Protein AF-A0A1L3SXL0-F1 (afdb_monomer_lite)

Secondary structure (DSSP, 8-state):
--HHHHHHHHHHT-TT--HHHHHHHHHHHHHHTT-HHHHHHHHHHHHHH-HHHHHHHHHHHHHTT--S----

Sequence (72 aa):
MNKFVKAMDEWLTTQGLDQGEINMISELKKRAGQGEEPLRAIALFYRQVMPETVISAVNKARAQGKCKCYPD

Foldseek 3Di:
DQPQLVLLVLLCPQPPQDPVLNVLSVVLNVLSVVHLVSNLVSLVVCCVPPVVSVVVSQVSCVVVVSDPDRRD

Radius of gyration: 10.84 Å; chains: 1; bounding box: 27×25×22 Å

pLDDT: mean 94.68, std 6.2, range [59.53, 98.31]

Structure (mmCIF, N/CA/C/O backbone):
data_AF-A0A1L3SXL0-F1
#
_entry.id   AF-A0A1L3SXL0-F1
#
loop_
_atom_site.group_PDB
_atom_site.id
_atom_site.type_symbol
_atom_site.label_atom_id
_atom_site.label_alt_id
_atom_site.label_comp_id
_atom_site.label_asym_id
_atom_site.label_entity_id
_atom_site.label_seq_id
_atom_site.pdbx_PDB_ins_code
_atom_site.Cartn_x
_atom_site.Cartn_y
_atom_site.Cartn_z
_atom_site.occupancy
_atom_site.B_iso_or_equiv
_atom_site.auth_seq_id
_atom_site.auth_comp_id
_atom_site.auth_asym_id
_atom_site.auth_atom_id
_atom_site.pdbx_PDB_model_num
ATOM 1 N N . MET A 1 1 ? 11.229 15.268 2.133 1.00 59.53 1 MET A N 1
ATOM 2 C CA . MET A 1 1 ? 10.510 13.991 2.348 1.00 59.53 1 MET A CA 1
ATOM 3 C C . MET A 1 1 ? 9.687 13.688 1.101 1.00 59.53 1 MET A C 1
ATOM 5 O O . MET A 1 1 ? 8.988 14.582 0.643 1.00 59.53 1 MET A O 1
ATOM 9 N N . ASN A 1 2 ? 9.828 12.499 0.504 1.00 85.62 2 ASN A N 1
ATOM 10 C CA . ASN A 1 2 ? 9.159 12.140 -0.753 1.00 85.62 2 ASN A CA 1
ATOM 11 C C . ASN A 1 2 ? 7.624 12.080 -0.560 1.00 85.62 2 ASN A C 1
ATOM 13 O O . ASN A 1 2 ? 7.154 11.420 0.368 1.00 85.62 2 ASN A O 1
ATOM 17 N N . LYS A 1 3 ? 6.847 12.741 -1.438 1.00 89.25 3 LYS A N 1
ATOM 18 C CA . LYS A 1 3 ? 5.367 12.729 -1.434 1.00 89.25 3 LYS A CA 1
ATOM 19 C C . LYS A 1 3 ? 4.787 11.309 -1.405 1.00 89.25 3 LYS A C 1
ATOM 21 O O . LYS A 1 3 ? 3.782 11.076 -0.743 1.00 89.25 3 LYS A O 1
ATOM 26 N N . PHE A 1 4 ? 5.457 10.360 -2.058 1.00 91.44 4 PHE A N 1
ATOM 27 C CA . PHE A 1 4 ? 5.055 8.959 -2.099 1.00 91.44 4 PHE A CA 1
ATO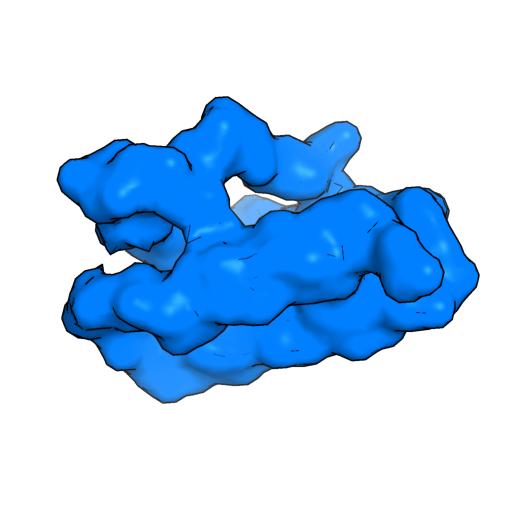M 28 C C . PHE A 1 4 ? 5.278 8.247 -0.763 1.00 91.44 4 PHE A C 1
ATOM 30 O O . PHE A 1 4 ? 4.423 7.485 -0.333 1.00 91.44 4 PHE A O 1
ATOM 37 N N . VAL A 1 5 ? 6.379 8.542 -0.063 1.00 94.88 5 VAL A N 1
ATOM 38 C CA . VAL A 1 5 ? 6.630 7.992 1.281 1.00 94.88 5 VAL A CA 1
ATOM 39 C C . VAL A 1 5 ? 5.543 8.458 2.244 1.00 94.88 5 VAL A C 1
ATOM 41 O O . VAL A 1 5 ? 4.963 7.632 2.937 1.00 94.88 5 VAL A O 1
ATOM 44 N N . LYS A 1 6 ? 5.193 9.751 2.206 1.00 93.75 6 LYS A N 1
ATOM 45 C CA . LYS A 1 6 ? 4.102 10.299 3.024 1.00 93.75 6 LYS A CA 1
ATOM 46 C C . LYS A 1 6 ? 2.749 9.651 2.696 1.00 93.75 6 LYS A C 1
ATOM 48 O O . LYS A 1 6 ? 1.982 9.367 3.607 1.00 93.75 6 LYS A O 1
ATOM 53 N N . ALA A 1 7 ? 2.466 9.400 1.417 1.00 93.31 7 ALA A N 1
ATOM 54 C CA . ALA A 1 7 ? 1.249 8.699 1.012 1.00 93.31 7 ALA A CA 1
ATOM 55 C C . ALA A 1 7 ? 1.218 7.256 1.546 1.00 93.31 7 ALA A C 1
ATOM 57 O O . ALA A 1 7 ? 0.193 6.814 2.051 1.00 93.31 7 ALA A O 1
ATOM 58 N N . MET A 1 8 ? 2.338 6.528 1.496 1.00 95.69 8 MET A N 1
ATOM 59 C CA . MET A 1 8 ? 2.400 5.167 2.042 1.00 95.69 8 MET A CA 1
ATOM 60 C C . MET A 1 8 ? 2.336 5.145 3.574 1.00 95.69 8 MET A C 1
ATOM 62 O O . MET A 1 8 ? 1.732 4.238 4.137 1.00 95.69 8 MET A O 1
ATOM 66 N N . ASP A 1 9 ? 2.886 6.156 4.254 1.00 96.56 9 ASP A N 1
ATOM 67 C CA . ASP A 1 9 ? 2.684 6.343 5.696 1.00 96.56 9 ASP A CA 1
ATOM 68 C C . ASP A 1 9 ? 1.203 6.492 6.038 1.00 96.56 9 ASP A C 1
ATOM 70 O O . ASP A 1 9 ? 0.709 5.835 6.950 1.00 96.56 9 ASP A O 1
ATOM 74 N N . GLU A 1 10 ? 0.474 7.301 5.270 1.00 95.62 10 GLU A N 1
ATOM 75 C CA . GLU A 1 10 ? -0.968 7.460 5.439 1.00 95.62 10 GLU A CA 1
ATOM 76 C C . GLU A 1 10 ? -1.705 6.128 5.228 1.00 95.62 10 GLU A C 1
ATOM 78 O O . GLU A 1 10 ? -2.561 5.763 6.036 1.00 95.62 10 GLU A O 1
ATOM 83 N N . TRP A 1 11 ? -1.319 5.345 4.217 1.00 96.06 11 TRP A N 1
ATOM 84 C CA . TRP A 1 11 ? -1.910 4.029 3.956 1.00 96.06 11 TRP A CA 1
ATOM 85 C C . TRP A 1 11 ? -1.665 3.038 5.089 1.00 96.06 11 TRP A 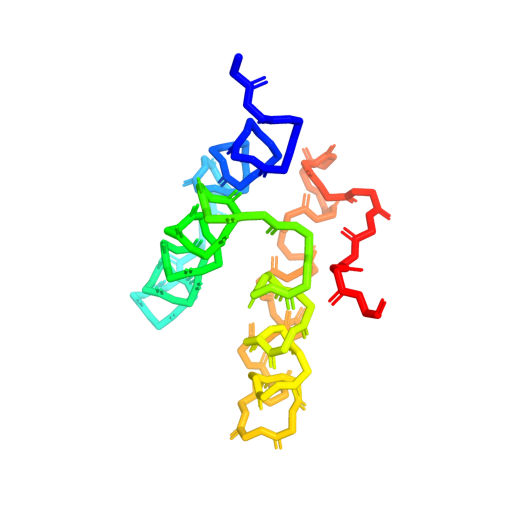C 1
ATOM 87 O O . TRP A 1 11 ? -2.587 2.305 5.437 1.00 96.06 11 TRP A O 1
ATOM 97 N N . LEU A 1 12 ? -0.481 3.041 5.706 1.00 97.62 12 LEU A N 1
ATOM 98 C CA . LEU A 1 12 ? -0.163 2.166 6.842 1.00 97.62 12 LEU A CA 1
ATOM 99 C C . LEU A 1 12 ? -1.024 2.445 8.080 1.00 97.62 12 LEU A C 1
ATOM 101 O O . LEU A 1 12 ? -1.162 1.576 8.934 1.00 97.62 12 LEU A O 1
ATOM 105 N N . THR A 1 13 ? -1.653 3.620 8.173 1.00 97.75 13 THR A N 1
ATOM 106 C CA . THR A 1 13 ? -2.622 3.913 9.243 1.00 97.75 13 THR A CA 1
ATOM 107 C C . THR A 1 13 ? -4.025 3.364 8.964 1.00 97.75 13 THR A C 1
ATOM 109 O O . THR A 1 13 ? -4.945 3.603 9.750 1.00 97.75 13 THR A O 1
ATOM 112 N N . THR A 1 14 ? -4.257 2.709 7.823 1.00 98.06 14 THR A N 1
ATOM 113 C CA . THR A 1 14 ? -5.568 2.155 7.454 1.00 98.06 14 THR A CA 1
ATOM 114 C C . THR A 1 14 ? -5.982 1.079 8.454 1.00 98.06 14 THR A C 1
ATOM 116 O O . THR A 1 14 ? -5.260 0.116 8.692 1.00 98.06 14 THR A O 1
ATOM 119 N N . GLN A 1 15 ? -7.161 1.235 9.058 1.00 97.75 15 GLN A N 1
ATOM 120 C CA . GLN A 1 15 ? -7.697 0.230 9.975 1.00 97.75 15 GLN A CA 1
ATOM 121 C C . GLN A 1 15 ? -8.149 -1.017 9.206 1.00 97.75 15 GLN A C 1
ATOM 123 O O . GLN A 1 15 ? -8.721 -0.894 8.123 1.00 97.75 15 GLN A O 1
ATOM 128 N N . GLY A 1 16 ? -7.923 -2.201 9.784 1.00 97.31 16 GLY A N 1
ATOM 129 C CA . GLY A 1 16 ? -8.347 -3.480 9.202 1.00 97.31 16 GLY A CA 1
ATOM 130 C C . GLY A 1 16 ? -7.404 -4.047 8.140 1.00 97.31 16 GLY A C 1
ATOM 131 O O . GLY A 1 16 ? -7.804 -4.955 7.408 1.00 97.31 16 GLY A O 1
ATOM 132 N N . LEU A 1 17 ? -6.180 -3.519 8.035 1.00 98.00 17 LEU A N 1
ATOM 133 C CA . LEU A 1 17 ? -5.155 -4.145 7.209 1.00 98.00 17 LEU A CA 1
ATOM 134 C C . LEU A 1 17 ? -4.725 -5.490 7.806 1.00 98.00 17 LEU A C 1
ATOM 136 O O . LEU A 1 17 ? -4.515 -5.591 9.016 1.00 98.00 17 LEU A O 1
ATOM 140 N N . ASP A 1 18 ? -4.571 -6.502 6.959 1.00 98.00 18 ASP A N 1
ATOM 141 C CA . ASP A 1 18 ? -3.907 -7.748 7.333 1.00 98.00 18 ASP A CA 1
ATOM 142 C C . ASP A 1 18 ? -2.376 -7.640 7.186 1.00 98.00 18 ASP A C 1
ATOM 144 O O . ASP A 1 18 ? -1.831 -6.658 6.671 1.00 98.00 18 ASP A O 1
ATOM 148 N N . GLN A 1 19 ? -1.655 -8.664 7.651 1.00 97.75 19 GLN A N 1
ATOM 149 C CA . GLN A 1 19 ? -0.191 -8.662 7.621 1.00 97.75 19 GLN A CA 1
ATOM 150 C C . GLN A 1 19 ? 0.383 -8.624 6.193 1.00 97.75 19 GLN A C 1
ATOM 152 O O . GLN A 1 19 ? 1.442 -8.034 5.976 1.00 97.75 19 GLN A O 1
ATOM 157 N N . GLY A 1 20 ? -0.292 -9.235 5.216 1.00 97.44 20 GLY A N 1
ATOM 158 C CA . GLY A 1 20 ? 0.132 -9.228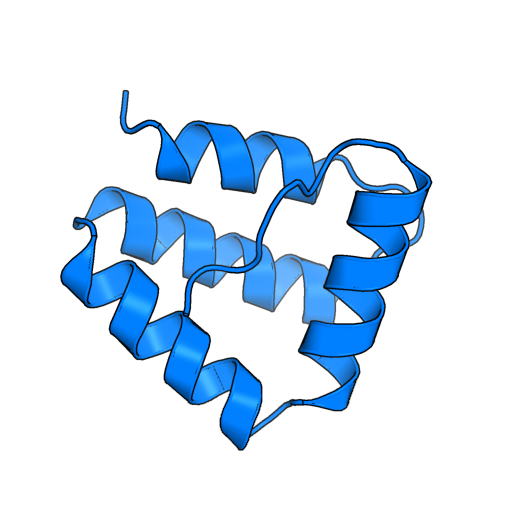 3.817 1.00 97.44 20 GLY A CA 1
ATOM 159 C C . GLY A 1 20 ? 0.026 -7.833 3.206 1.00 97.44 20 GLY A C 1
ATOM 160 O O . GLY A 1 20 ? 0.967 -7.359 2.568 1.00 97.44 20 GLY A O 1
ATOM 161 N N . GLU A 1 21 ? -1.075 -7.136 3.475 1.00 98.31 21 GLU A N 1
ATOM 162 C CA . GLU A 1 21 ? -1.297 -5.758 3.037 1.00 98.31 21 GLU A CA 1
ATOM 163 C C . GLU A 1 21 ? -0.305 -4.787 3.695 1.00 98.31 21 GLU A C 1
ATOM 165 O O . GLU A 1 21 ? 0.278 -3.945 3.008 1.00 98.31 21 GLU A O 1
ATOM 170 N N . ILE A 1 22 ? -0.043 -4.935 5.001 1.00 98.31 22 ILE A N 1
ATOM 171 C CA . ILE A 1 22 ? 0.964 -4.136 5.724 1.00 98.31 22 ILE A CA 1
ATOM 172 C C . ILE A 1 22 ? 2.356 -4.336 5.114 1.00 98.31 22 ILE A C 1
ATOM 174 O O . ILE A 1 22 ? 3.076 -3.360 4.879 1.00 98.31 22 ILE A O 1
ATOM 178 N N . ASN A 1 23 ? 2.738 -5.584 4.831 1.00 98.12 23 ASN A N 1
ATOM 179 C CA . ASN A 1 23 ? 4.033 -5.902 4.231 1.00 98.12 23 ASN A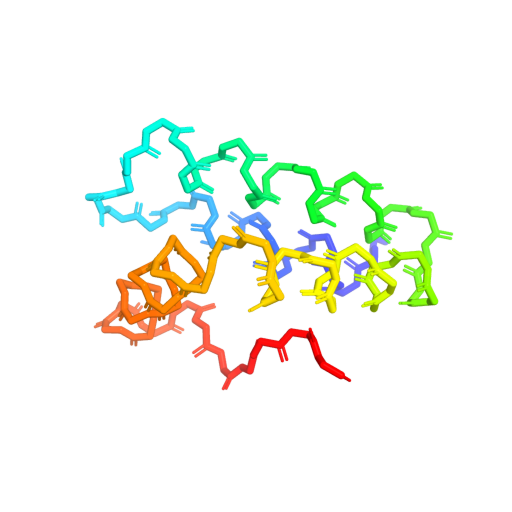 CA 1
ATOM 180 C C . ASN A 1 23 ? 4.162 -5.294 2.827 1.00 98.12 23 ASN A C 1
ATOM 182 O O . ASN A 1 23 ? 5.178 -4.670 2.517 1.00 98.12 23 ASN A O 1
ATOM 186 N N . MET A 1 24 ? 3.116 -5.412 2.006 1.00 97.88 24 MET A N 1
ATOM 187 C CA . MET A 1 24 ? 3.064 -4.819 0.669 1.00 97.88 24 MET A CA 1
ATOM 188 C C . MET A 1 24 ? 3.205 -3.289 0.720 1.00 97.88 24 MET A C 1
ATOM 190 O O . MET A 1 24 ? 4.037 -2.726 0.008 1.00 97.88 24 MET A O 1
ATOM 194 N N . ILE A 1 25 ? 2.438 -2.600 1.574 1.00 97.94 25 ILE A N 1
ATOM 195 C CA . ILE A 1 25 ? 2.504 -1.132 1.702 1.00 97.94 25 ILE A CA 1
ATOM 196 C C . ILE A 1 25 ? 3.874 -0.691 2.241 1.00 97.94 25 ILE A C 1
ATOM 198 O O . ILE A 1 25 ? 4.423 0.321 1.803 1.00 97.94 25 ILE A O 1
ATOM 202 N N . SER A 1 26 ? 4.472 -1.467 3.145 1.00 98.19 26 SER A N 1
ATOM 203 C CA . SER A 1 26 ? 5.816 -1.196 3.667 1.00 98.19 26 SER A CA 1
ATOM 204 C C . SER A 1 26 ? 6.895 -1.314 2.584 1.00 98.19 26 SER A C 1
ATOM 206 O O . SER A 1 26 ? 7.793 -0.470 2.519 1.00 98.19 26 SER A O 1
ATOM 208 N N . GLU A 1 27 ? 6.800 -2.303 1.689 1.00 98.06 27 GLU A N 1
ATOM 209 C CA . GLU A 1 27 ? 7.719 -2.416 0.551 1.00 98.06 27 GLU A CA 1
ATOM 210 C C . GLU A 1 27 ? 7.487 -1.282 -0.462 1.00 98.06 27 GLU A C 1
ATOM 212 O O . GLU A 1 27 ? 8.454 -0.669 -0.919 1.00 98.06 27 GLU A O 1
ATOM 217 N N . LEU A 1 28 ? 6.230 -0.903 -0.737 1.00 97.12 28 LEU A N 1
ATOM 218 C CA . LEU A 1 28 ? 5.910 0.284 -1.543 1.00 97.12 28 LEU A CA 1
ATOM 219 C C . LEU A 1 28 ? 6.550 1.547 -0.949 1.00 97.12 28 LEU A C 1
ATOM 221 O O . LEU A 1 28 ? 7.205 2.303 -1.665 1.00 97.12 28 LEU A O 1
ATOM 225 N N . LYS A 1 29 ? 6.449 1.751 0.370 1.00 97.19 29 LYS A N 1
ATOM 226 C CA . LYS A 1 29 ? 7.095 2.868 1.080 1.00 97.19 29 LYS A CA 1
ATOM 227 C C . LYS A 1 29 ? 8.614 2.847 0.916 1.00 97.19 29 LYS A C 1
ATOM 229 O O . LYS A 1 29 ? 9.225 3.883 0.650 1.00 97.19 29 LYS A O 1
ATOM 234 N N . LYS A 1 30 ? 9.235 1.676 1.062 1.00 97.38 30 LYS A N 1
ATOM 235 C CA . LYS A 1 30 ? 10.683 1.508 0.892 1.00 97.38 30 LYS A CA 1
ATOM 236 C C . LYS A 1 30 ? 11.124 1.888 -0.523 1.00 97.38 30 LYS A C 1
ATOM 238 O O . LYS A 1 30 ? 12.105 2.615 -0.670 1.00 97.38 30 LYS A O 1
ATOM 243 N N . ARG A 1 31 ? 10.391 1.456 -1.555 1.00 97.00 31 ARG A N 1
ATOM 244 C CA . ARG A 1 31 ? 10.686 1.799 -2.959 1.00 97.00 31 ARG A CA 1
ATOM 245 C C . ARG A 1 31 ? 10.375 3.246 -3.298 1.00 97.00 31 ARG A C 1
ATOM 247 O O . ARG A 1 31 ? 11.171 3.879 -3.980 1.00 97.00 31 ARG A O 1
ATOM 254 N N . ALA A 1 32 ? 9.321 3.815 -2.722 1.00 95.19 32 ALA A N 1
ATOM 255 C CA . ALA A 1 32 ? 9.079 5.251 -2.763 1.00 95.19 32 ALA A CA 1
ATOM 256 C C . ALA A 1 32 ? 10.282 6.039 -2.218 1.00 95.19 32 ALA A C 1
ATOM 258 O O . ALA A 1 32 ? 10.650 7.064 -2.780 1.00 95.19 32 ALA A O 1
ATOM 259 N N . GLY A 1 33 ? 10.960 5.554 -1.174 1.00 95.50 33 GLY A N 1
ATOM 260 C CA . GLY A 1 33 ? 12.204 6.159 -0.682 1.00 95.50 33 GLY A CA 1
ATOM 261 C C . GLY A 1 33 ? 13.340 6.217 -1.715 1.00 95.50 33 GLY A C 1
ATOM 262 O O . GLY A 1 33 ? 14.220 7.063 -1.588 1.00 95.50 33 GLY A O 1
ATOM 263 N N . GLN A 1 34 ? 13.302 5.362 -2.742 1.00 95.75 34 GLN A N 1
ATOM 264 C CA . GLN A 1 34 ? 14.310 5.256 -3.804 1.00 95.75 34 GLN A CA 1
ATOM 265 C C . GLN A 1 34 ? 13.947 6.065 -5.061 1.00 95.75 34 GLN A C 1
ATOM 267 O O . GLN A 1 34 ? 14.825 6.341 -5.871 1.00 95.75 34 GLN A O 1
ATOM 272 N N . GLY A 1 35 ? 12.681 6.458 -5.233 1.00 92.94 35 GLY A N 1
ATOM 273 C CA . GLY A 1 35 ? 12.216 7.256 -6.370 1.00 92.94 35 GLY A CA 1
ATOM 274 C C . GLY A 1 35 ? 10.854 6.812 -6.903 1.00 92.94 35 GLY A C 1
ATOM 275 O O . GLY A 1 35 ? 10.223 5.901 -6.368 1.00 92.94 35 GLY A O 1
ATOM 276 N N . GLU A 1 36 ? 10.398 7.467 -7.970 1.00 93.75 36 GLU A N 1
ATOM 277 C CA . GLU A 1 36 ? 9.119 7.158 -8.624 1.00 93.75 36 GLU A CA 1
ATOM 278 C C . GLU A 1 36 ? 9.188 5.877 -9.468 1.00 93.75 36 GLU A C 1
ATOM 280 O O . GLU A 1 36 ? 8.302 5.033 -9.364 1.00 93.75 36 GLU A O 1
ATOM 285 N N . GLU A 1 37 ? 10.266 5.672 -10.232 1.00 95.00 37 GLU A N 1
ATOM 286 C CA . GLU A 1 37 ? 10.435 4.457 -11.043 1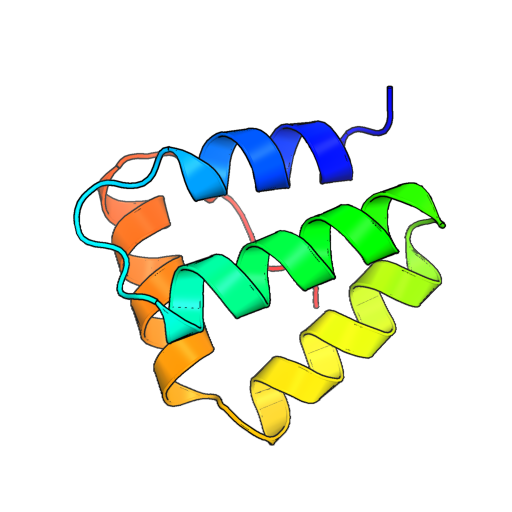.00 95.00 37 GLU A CA 1
ATOM 287 C C . GLU A 1 37 ? 10.492 3.168 -10.201 1.00 95.00 37 GLU A C 1
ATOM 289 O O . GLU A 1 37 ? 9.736 2.242 -10.508 1.00 95.00 37 GLU A O 1
ATOM 294 N N . PRO A 1 38 ? 11.283 3.076 -9.106 1.00 95.88 38 PRO A N 1
ATOM 295 C CA . PRO A 1 38 ? 11.277 1.887 -8.253 1.00 95.88 38 PRO A CA 1
ATOM 296 C C . PRO A 1 38 ? 9.913 1.610 -7.617 1.00 95.88 38 PRO A C 1
ATOM 298 O O . PRO A 1 38 ? 9.526 0.449 -7.475 1.00 95.88 38 PRO A O 1
ATOM 301 N N . LEU A 1 39 ? 9.181 2.664 -7.233 1.00 96.25 39 LEU A N 1
ATOM 302 C CA . LEU A 1 39 ? 7.821 2.547 -6.709 1.00 96.25 39 LEU A CA 1
ATOM 303 C C . LEU A 1 39 ? 6.879 1.964 -7.763 1.00 96.25 39 LEU A C 1
ATOM 305 O O . LEU A 1 39 ? 6.152 1.016 -7.478 1.00 96.25 39 LEU A O 1
ATOM 309 N N . ARG A 1 40 ? 6.906 2.511 -8.979 1.00 96.00 40 ARG A N 1
ATOM 310 C CA . ARG A 1 40 ? 6.045 2.056 -10.068 1.00 96.00 40 ARG A CA 1
ATOM 311 C C . ARG A 1 40 ? 6.337 0.605 -10.442 1.00 96.00 40 ARG A C 1
ATOM 313 O O . ARG A 1 40 ? 5.411 -0.188 -10.578 1.00 96.00 40 ARG A O 1
ATOM 320 N N . ALA A 1 41 ? 7.613 0.233 -10.531 1.00 96.56 41 ALA A N 1
ATOM 321 C CA . ALA A 1 41 ? 8.023 -1.134 -10.838 1.00 96.56 41 ALA A CA 1
ATOM 322 C C . ALA A 1 41 ? 7.479 -2.148 -9.815 1.00 96.56 41 ALA A C 1
ATOM 324 O O . ALA A 1 41 ? 6.901 -3.163 -10.205 1.00 96.56 41 ALA A O 1
ATOM 325 N N . ILE A 1 42 ? 7.607 -1.868 -8.511 1.00 97.06 42 ILE A N 1
ATOM 326 C CA . ILE A 1 42 ? 7.107 -2.794 -7.486 1.00 97.06 42 ILE A CA 1
ATOM 327 C C . ILE A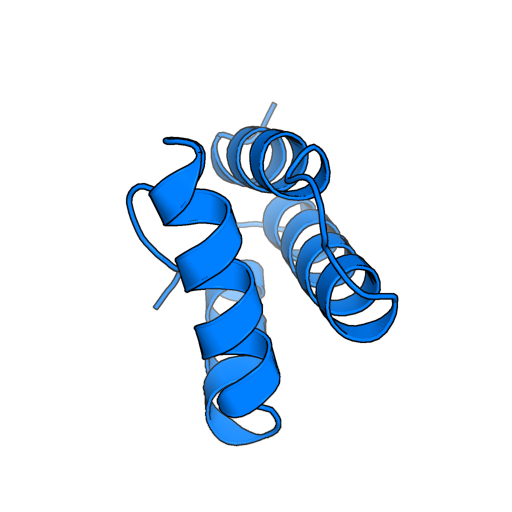 1 42 ? 5.574 -2.798 -7.398 1.00 97.06 42 ILE A C 1
ATOM 329 O O . ILE A 1 42 ? 4.974 -3.840 -7.141 1.00 97.06 42 ILE A O 1
ATOM 333 N N . ALA A 1 43 ? 4.923 -1.660 -7.641 1.00 96.94 43 ALA A N 1
ATOM 334 C CA . ALA A 1 43 ? 3.469 -1.571 -7.634 1.00 96.94 43 ALA A CA 1
ATOM 335 C C . ALA A 1 43 ? 2.851 -2.373 -8.793 1.00 96.94 43 ALA A C 1
ATOM 337 O O . ALA A 1 43 ? 1.897 -3.129 -8.595 1.00 96.94 43 ALA A O 1
ATOM 338 N N . LEU A 1 44 ? 3.458 -2.305 -9.984 1.00 97.06 44 LEU A N 1
ATOM 339 C CA . LEU A 1 44 ? 3.090 -3.146 -11.124 1.00 97.06 44 LEU A CA 1
ATOM 340 C C . LEU A 1 44 ? 3.291 -4.634 -10.821 1.00 97.06 44 LEU A C 1
ATOM 342 O O . LEU A 1 44 ? 2.404 -5.434 -11.118 1.00 97.06 44 LEU A O 1
ATOM 346 N N . PHE A 1 45 ? 4.411 -4.998 -10.190 1.00 96.94 45 PHE A N 1
ATOM 347 C CA . PHE A 1 45 ? 4.666 -6.374 -9.768 1.00 96.94 45 PHE A CA 1
ATOM 348 C C . PHE A 1 45 ? 3.559 -6.885 -8.835 1.00 96.94 45 PHE A C 1
ATOM 350 O O . PHE A 1 45 ? 2.930 -7.897 -9.140 1.00 96.94 45 PHE A O 1
ATOM 357 N N . TYR A 1 46 ? 3.243 -6.165 -7.753 1.00 97.38 46 TYR A N 1
ATOM 358 C CA . TYR A 1 46 ? 2.202 -6.593 -6.810 1.00 97.38 46 TYR A CA 1
ATOM 359 C C . TYR A 1 46 ? 0.818 -6.683 -7.446 1.00 97.38 46 TYR A C 1
ATOM 361 O O . TYR A 1 46 ? 0.078 -7.622 -7.160 1.00 97.38 46 TYR A O 1
ATOM 369 N N . ARG A 1 47 ? 0.474 -5.763 -8.352 1.00 95.94 47 ARG A N 1
ATOM 370 C CA . ARG A 1 47 ? -0.793 -5.817 -9.091 1.00 95.94 47 ARG A CA 1
ATOM 371 C C . ARG A 1 47 ? -0.912 -7.074 -9.957 1.00 95.94 47 ARG A C 1
ATOM 373 O O . ARG A 1 47 ? -2.025 -7.543 -10.167 1.00 95.94 47 ARG A O 1
ATOM 380 N N . GLN A 1 48 ? 0.203 -7.611 -10.449 1.00 96.38 48 GLN A N 1
ATOM 381 C CA . GLN A 1 48 ? 0.227 -8.840 -11.246 1.00 96.38 48 GLN A CA 1
ATOM 382 C C . GLN A 1 48 ? 0.230 -10.100 -10.376 1.00 96.38 48 GLN A C 1
ATOM 384 O O . GLN A 1 48 ? -0.515 -11.033 -10.663 1.00 96.38 48 GLN A O 1
ATOM 389 N N . VAL A 1 49 ? 1.057 -10.139 -9.326 1.00 97.12 49 VAL A N 1
ATOM 390 C CA . VAL A 1 49 ? 1.274 -11.367 -8.540 1.00 97.12 49 VAL A CA 1
ATOM 391 C C . VAL A 1 49 ? 0.325 -11.526 -7.353 1.00 97.12 49 VAL A C 1
ATOM 393 O O . VAL A 1 49 ? 0.092 -12.641 -6.902 1.00 97.12 49 VAL A O 1
ATOM 396 N N . MET A 1 50 ? -0.212 -10.422 -6.832 1.00 96.31 50 MET A N 1
ATOM 397 C CA . MET A 1 50 ? -1.079 -10.380 -5.650 1.00 96.31 50 MET A CA 1
ATOM 398 C C . MET A 1 50 ? -2.253 -9.399 -5.854 1.00 96.31 50 MET A C 1
ATOM 400 O O . MET A 1 50 ? -2.460 -8.497 -5.033 1.00 96.31 50 MET A O 1
ATOM 404 N N . PRO A 1 51 ? -3.038 -9.534 -6.944 1.00 96.38 51 PRO A N 1
ATOM 405 C CA . PRO A 1 51 ? -4.090 -8.576 -7.286 1.00 96.38 51 PRO A CA 1
ATOM 406 C C . PRO A 1 51 ? -5.140 -8.425 -6.179 1.00 96.38 51 PRO A C 1
ATOM 408 O O . PRO A 1 51 ? -5.590 -7.313 -5.915 1.00 96.38 51 PRO A O 1
ATOM 411 N N . GLU A 1 52 ? -5.502 -9.510 -5.492 1.00 97.31 52 GLU A N 1
ATOM 412 C CA . GLU A 1 52 ? -6.499 -9.482 -4.415 1.00 97.31 52 GLU A CA 1
ATOM 413 C C . GLU A 1 52 ? -6.020 -8.674 -3.204 1.00 97.31 52 GLU A C 1
ATOM 415 O O . GLU A 1 52 ? -6.772 -7.854 -2.677 1.00 97.31 52 GLU A O 1
ATOM 420 N N . THR A 1 53 ? -4.749 -8.825 -2.812 1.00 97.00 53 THR A N 1
ATOM 421 C CA . THR A 1 53 ? -4.133 -8.030 -1.738 1.00 97.00 53 THR A CA 1
ATOM 422 C C . THR A 1 53 ? -4.097 -6.549 -2.104 1.00 97.00 53 THR A C 1
ATOM 424 O O . THR A 1 53 ? -4.434 -5.701 -1.277 1.00 97.00 53 THR A O 1
ATOM 427 N N . VAL A 1 54 ? -3.750 -6.222 -3.355 1.00 97.19 54 VAL A N 1
ATOM 428 C CA . VAL A 1 54 ? -3.767 -4.836 -3.844 1.00 97.19 54 VAL A CA 1
ATOM 429 C C . VAL A 1 54 ? -5.181 -4.259 -3.788 1.00 97.19 54 VAL A C 1
ATOM 431 O O . VAL A 1 54 ? -5.378 -3.182 -3.227 1.00 97.19 54 VAL A O 1
ATOM 434 N N . ILE A 1 55 ? -6.169 -4.971 -4.336 1.00 97.06 55 ILE A N 1
ATOM 435 C CA . ILE A 1 55 ? -7.569 -4.527 -4.375 1.00 97.06 55 ILE A CA 1
ATOM 436 C C . ILE A 1 55 ? -8.104 -4.318 -2.957 1.00 97.06 55 ILE A C 1
ATOM 438 O O . ILE A 1 55 ? -8.690 -3.273 -2.672 1.00 97.06 55 ILE A O 1
ATOM 442 N N . SER A 1 56 ? -7.876 -5.281 -2.063 1.00 97.75 56 SER A N 1
ATOM 443 C CA . SER A 1 56 ? -8.329 -5.217 -0.675 1.00 97.75 56 SER A CA 1
ATOM 444 C C . SER A 1 56 ? -7.715 -4.022 0.065 1.00 97.75 56 SER A C 1
ATOM 446 O O . SER A 1 56 ? -8.456 -3.176 0.577 1.00 97.75 56 SER A O 1
ATOM 448 N N . ALA A 1 57 ? -6.387 -3.864 0.031 1.00 97.50 57 ALA A N 1
ATOM 449 C CA . ALA A 1 57 ? -5.701 -2.755 0.696 1.00 97.50 57 ALA A CA 1
ATOM 450 C C . ALA A 1 57 ? -6.157 -1.387 0.164 1.00 97.50 57 ALA A C 1
ATOM 452 O O . ALA A 1 57 ? -6.450 -0.473 0.940 1.00 97.50 57 ALA A O 1
ATOM 453 N N . VAL A 1 58 ? -6.264 -1.247 -1.164 1.00 96.75 58 VAL A N 1
ATOM 454 C CA . VAL A 1 58 ? -6.710 -0.009 -1.819 1.00 96.75 58 VAL A CA 1
ATOM 455 C C . VAL A 1 58 ? -8.144 0.330 -1.429 1.00 96.75 58 VAL A C 1
ATOM 457 O O . VAL A 1 58 ? -8.431 1.488 -1.125 1.00 96.75 58 VAL A O 1
ATOM 460 N N . ASN A 1 59 ? -9.045 -0.653 -1.399 1.00 97.25 59 ASN A N 1
ATOM 461 C CA . ASN A 1 59 ? -10.437 -0.433 -1.013 1.00 97.25 59 ASN A CA 1
ATOM 462 C C . ASN A 1 59 ? -10.554 0.005 0.450 1.00 97.25 59 ASN A C 1
ATOM 464 O O . ASN A 1 59 ? -11.253 0.979 0.732 1.00 97.25 59 ASN A O 1
ATOM 468 N N . LYS A 1 60 ? -9.821 -0.640 1.367 1.00 97.94 60 LYS A N 1
ATOM 469 C CA . LYS A 1 60 ? -9.779 -0.251 2.787 1.00 97.94 60 LYS A CA 1
ATOM 470 C C . LYS A 1 60 ? -9.250 1.175 2.963 1.00 97.94 60 LYS A C 1
ATOM 472 O O . LYS A 1 60 ? -9.861 1.977 3.671 1.00 97.94 60 LYS A O 1
ATOM 477 N N . ALA A 1 61 ? -8.159 1.520 2.276 1.00 97.19 61 ALA A N 1
ATOM 478 C CA . ALA A 1 61 ? -7.573 2.857 2.338 1.00 97.19 61 ALA A CA 1
ATOM 479 C C . ALA A 1 61 ? -8.502 3.923 1.727 1.00 97.19 61 ALA A C 1
ATOM 481 O O . ALA A 1 61 ? -8.652 5.009 2.287 1.00 97.19 61 ALA A O 1
ATOM 482 N N . ARG A 1 62 ? -9.175 3.622 0.606 1.00 96.25 62 ARG A N 1
ATOM 483 C CA . ARG A 1 62 ? -10.159 4.514 -0.038 1.00 96.25 62 ARG A CA 1
ATOM 484 C C . ARG A 1 62 ? -11.384 4.757 0.832 1.00 96.25 62 ARG A C 1
ATOM 486 O O . ARG A 1 62 ? -11.790 5.906 0.973 1.00 96.25 62 ARG A O 1
ATOM 493 N N . ALA A 1 63 ? -11.927 3.709 1.452 1.00 97.25 63 ALA A N 1
ATOM 494 C CA . ALA A 1 63 ? -13.069 3.816 2.361 1.00 97.25 63 ALA A CA 1
ATOM 495 C C . ALA A 1 63 ? -12.788 4.743 3.558 1.00 97.25 63 ALA A C 1
ATOM 497 O O . ALA A 1 63 ? -13.712 5.302 4.139 1.00 97.25 63 ALA A O 1
ATOM 498 N N . GLN A 1 64 ? -11.511 4.937 3.901 1.00 97.19 64 GLN A N 1
ATOM 499 C CA . GLN A 1 64 ? -11.054 5.818 4.978 1.00 97.19 64 GLN A CA 1
ATOM 500 C C . GLN A 1 64 ? -10.469 7.149 4.471 1.00 97.19 64 GLN A C 1
ATOM 502 O O . GLN A 1 64 ? -9.890 7.894 5.255 1.00 97.19 64 GLN A O 1
ATOM 507 N N . GLY A 1 65 ? -10.574 7.449 3.171 1.00 95.31 65 GLY A N 1
ATOM 508 C CA . GLY A 1 65 ? -10.077 8.697 2.575 1.00 95.31 65 GLY A CA 1
ATOM 509 C C . GLY A 1 65 ? -8.551 8.805 2.433 1.00 95.31 65 GLY A C 1
ATOM 510 O O . GLY A 1 65 ? -8.057 9.870 2.077 1.00 95.31 65 GLY A O 1
ATOM 511 N N . LYS A 1 66 ? -7.809 7.715 2.668 1.00 93.44 66 LYS A N 1
ATOM 512 C CA . LYS A 1 66 ? -6.332 7.669 2.721 1.00 93.44 66 LYS A CA 1
ATOM 513 C C . LYS A 1 66 ? -5.676 7.378 1.369 1.00 93.44 66 LYS A C 1
ATOM 515 O O . LYS A 1 66 ? -4.494 7.639 1.165 1.00 93.44 66 LYS A O 1
ATOM 520 N N . CYS A 1 67 ? -6.435 6.832 0.419 1.00 91.06 67 CYS A N 1
ATOM 521 C CA . CYS A 1 67 ? -5.953 6.513 -0.925 1.00 91.06 67 CYS A CA 1
ATOM 522 C C . CYS A 1 67 ? -6.718 7.303 -1.989 1.00 91.06 67 CYS A C 1
ATOM 524 O O . CYS A 1 67 ? -7.900 7.056 -2.218 1.00 91.06 67 CYS A O 1
ATOM 526 N N . LYS A 1 68 ? -6.017 8.179 -2.719 1.00 84.25 68 LYS A N 1
ATOM 527 C CA . LYS A 1 68 ? -6.561 8.850 -3.915 1.00 84.25 68 LYS A CA 1
ATOM 528 C C . LYS A 1 68 ? -6.298 8.044 -5.189 1.00 84.25 68 LYS A C 1
ATOM 530 O O . LYS A 1 68 ? -7.207 7.832 -5.984 1.00 84.25 68 LYS A O 1
ATOM 535 N N . CYS A 1 69 ? -5.085 7.524 -5.346 1.00 82.69 69 CYS A N 1
ATOM 536 C CA . CYS A 1 69 ? -4.681 6.670 -6.460 1.00 82.69 69 CYS A CA 1
ATOM 537 C C . CYS A 1 69 ? -3.702 5.592 -5.985 1.00 82.69 69 CYS A C 1
ATOM 539 O O . CYS A 1 69 ? -2.957 5.810 -5.031 1.00 82.69 69 CYS A O 1
ATOM 541 N N . TYR A 1 70 ? -3.725 4.438 -6.653 1.00 86.12 70 TYR A N 1
ATOM 542 C CA . TYR A 1 70 ? -2.665 3.440 -6.533 1.00 86.12 70 TYR A CA 1
ATOM 543 C C . TYR A 1 70 ? -1.534 3.817 -7.505 1.00 86.12 70 TYR A C 1
ATOM 545 O O . TYR A 1 70 ? -1.856 4.343 -8.568 1.00 86.12 70 TYR A O 1
ATOM 553 N N . PRO A 1 71 ? -0.249 3.597 -7.175 1.00 82.00 71 PRO A N 1
ATOM 554 C CA . PRO A 1 71 ? 0.845 3.863 -8.106 1.00 82.00 71 PRO A CA 1
ATOM 555 C C . PRO A 1 71 ? 0.804 2.856 -9.268 1.00 82.00 71 PRO A C 1
ATOM 557 O O . PRO A 1 71 ? 1.039 1.670 -9.051 1.00 82.00 71 PRO A O 1
ATOM 560 N N . ASP A 1 72 ? 0.487 3.296 -10.485 1.00 71.06 72 ASP A N 1
ATOM 561 C CA . ASP A 1 72 ? 0.465 2.476 -11.707 1.00 71.06 72 ASP A CA 1
ATOM 562 C C . ASP A 1 72 ? 1.196 3.117 -12.902 1.00 71.06 72 ASP A C 1
ATOM 564 O O . ASP A 1 72 ? 1.494 4.329 -12.891 1.00 71.06 72 ASP A O 1
#

Organism: NCBI:txid1670800